Protein AF-A0A7K3HFU0-F1 (afdb_monomer_lite)

pLDDT: mean 81.73, std 8.93, range [51.88, 89.81]

Sequence (90 aa):
PAVETEPSTVAPGGTLRLRATGCDSRTGTASSPAFGRVRLEPGDLKAGHLFGSATVHLHARTGEHQVSVRCG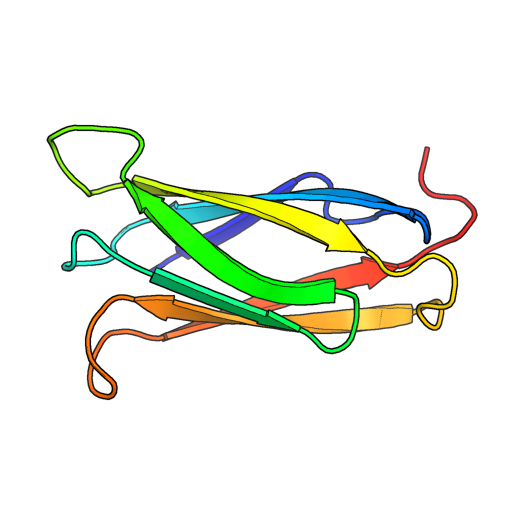RPEGRSAATRVTVSRDAV

Foldseek 3Di:
DDKDKVPLEAEAQGKIKIKDFPFPAQKKWKAKQQFGIDIWGQPDPVSRITMDMGGGHNPGDFAKIKIKMARDDPPTDIDIDIGGHDNPPD

Radius of gyration: 12.56 Å; chains: 1; bounding box: 31×18×36 Å

Secondary structure (DSSP, 8-state):
-EEEEESSEE-TT-EEEEEEE--SSS-EEEEETTTEEEEEEESSTT-SEEEEEEEPPTTPPSEEEEEEEEESSTTS-EEEEEEEE-TT--

Structure (mmCIF, N/CA/C/O backbone):
data_AF-A0A7K3HFU0-F1
#
_entry.id   AF-A0A7K3HFU0-F1
#
loop_
_atom_site.group_PDB
_atom_site.id
_atom_site.type_symbol
_atom_site.label_atom_id
_atom_site.label_alt_id
_atom_site.label_comp_id
_atom_site.label_asym_id
_atom_site.label_entity_id
_atom_site.label_seq_id
_atom_site.pdbx_PDB_ins_code
_atom_site.Cartn_x
_atom_site.Cartn_y
_atom_site.Cartn_z
_atom_site.occupancy
_atom_site.B_iso_or_equiv
_atom_site.auth_seq_id
_atom_site.auth_comp_id
_atom_site.auth_asym_id
_atom_site.auth_atom_id
_atom_site.pdbx_PDB_model_num
ATOM 1 N N . PRO A 1 1 ? 11.038 6.678 -6.006 1.00 72.06 1 PRO A N 1
ATOM 2 C CA . PRO A 1 1 ? 9.578 6.477 -6.076 1.00 72.06 1 PRO A CA 1
ATOM 3 C C . PRO A 1 1 ? 8.870 7.261 -4.969 1.00 72.06 1 PRO A C 1
ATOM 5 O O . PRO A 1 1 ? 9.350 7.266 -3.838 1.00 72.06 1 PRO A O 1
ATOM 8 N N . ALA A 1 2 ? 7.776 7.940 -5.303 1.00 80.06 2 ALA A N 1
ATOM 9 C CA . ALA A 1 2 ? 6.882 8.527 -4.310 1.00 80.06 2 ALA A CA 1
ATOM 10 C C . ALA A 1 2 ? 5.724 7.558 -4.063 1.00 80.06 2 ALA A C 1
ATOM 12 O O . ALA A 1 2 ? 5.316 6.838 -4.975 1.00 80.06 2 ALA A O 1
ATOM 13 N N . VAL A 1 3 ? 5.237 7.492 -2.828 1.00 84.12 3 VAL A N 1
ATOM 14 C CA . VAL A 1 3 ? 4.103 6.645 -2.459 1.00 84.12 3 VAL A CA 1
ATOM 15 C C . VAL A 1 3 ? 3.128 7.480 -1.664 1.00 84.12 3 VAL A C 1
ATOM 17 O O . VAL A 1 3 ? 3.492 8.090 -0.664 1.00 84.12 3 VAL A O 1
ATOM 20 N N . GLU A 1 4 ? 1.890 7.455 -2.116 1.00 85.75 4 GLU A N 1
ATOM 21 C CA . GLU A 1 4 ? 0.770 8.171 -1.542 1.00 85.75 4 GLU A CA 1
ATOM 22 C C . GLU A 1 4 ? -0.284 7.141 -1.136 1.00 85.75 4 GLU A C 1
ATOM 24 O O . GLU A 1 4 ? -0.544 6.164 -1.847 1.00 85.75 4 GLU A O 1
ATOM 29 N N . THR A 1 5 ? -0.864 7.340 0.041 1.00 85.69 5 THR A N 1
ATOM 30 C CA . THR A 1 5 ? -1.989 6.553 0.547 1.00 85.69 5 THR A CA 1
ATOM 31 C C . THR A 1 5 ? -3.166 7.476 0.729 1.00 85.69 5 THR A C 1
ATOM 33 O O . THR A 1 5 ? -3.051 8.467 1.449 1.00 85.69 5 THR A O 1
ATOM 36 N N . GLU A 1 6 ? -4.283 7.134 0.103 1.00 84.38 6 GLU A N 1
ATOM 37 C CA . GLU A 1 6 ? -5.498 7.922 0.181 1.00 84.38 6 GLU A CA 1
ATOM 38 C C . GLU A 1 6 ? -6.697 7.022 0.513 1.00 84.38 6 GLU A C 1
ATOM 40 O O . GLU A 1 6 ? -7.005 6.098 -0.251 1.00 84.38 6 GLU A O 1
ATOM 45 N N . PRO A 1 7 ? -7.361 7.250 1.657 1.00 81.88 7 PRO A N 1
ATOM 46 C CA . PRO A 1 7 ? -7.005 8.214 2.706 1.00 81.88 7 PRO A CA 1
ATOM 47 C C . PRO A 1 7 ? -5.736 7.806 3.489 1.00 81.88 7 PRO A C 1
ATOM 49 O O . PRO A 1 7 ? -5.377 6.629 3.562 1.00 81.88 7 PRO A O 1
ATOM 52 N N . SER A 1 8 ? -5.049 8.786 4.088 1.00 82.31 8 SER A N 1
ATOM 53 C CA . SER A 1 8 ? -3.923 8.549 5.012 1.00 82.31 8 SER A CA 1
ATOM 54 C C . SER A 1 8 ? -4.382 8.006 6.367 1.00 82.31 8 SER A C 1
ATOM 56 O O . SER A 1 8 ? -3.586 7.396 7.080 1.00 82.31 8 SER A O 1
ATOM 58 N N . THR A 1 9 ? -5.667 8.177 6.687 1.00 85.75 9 THR A N 1
ATOM 59 C CA . THR A 1 9 ? -6.323 7.623 7.871 1.00 85.75 9 THR A CA 1
ATOM 60 C C . THR A 1 9 ? -7.476 6.725 7.443 1.00 85.75 9 THR A C 1
ATOM 62 O O . THR A 1 9 ? -8.329 7.148 6.672 1.00 85.75 9 THR A O 1
ATOM 65 N N . VAL A 1 10 ? -7.521 5.488 7.931 1.00 88.25 10 VAL A N 1
ATOM 66 C CA . VAL A 1 10 ? -8.529 4.497 7.527 1.00 88.25 10 VAL A CA 1
ATOM 67 C C . VAL A 1 10 ? -9.053 3.725 8.734 1.00 88.25 10 VAL A C 1
ATOM 69 O O . VAL A 1 10 ? -8.310 3.428 9.672 1.00 88.25 10 VAL A O 1
ATOM 72 N N . ALA A 1 11 ? -10.338 3.383 8.715 1.00 87.38 11 ALA A N 1
ATOM 73 C CA . ALA A 1 11 ? -10.934 2.559 9.754 1.00 87.38 11 ALA A CA 1
ATOM 74 C C . ALA A 1 11 ? -10.516 1.089 9.618 1.00 87.38 11 ALA A C 1
ATOM 76 O O . ALA A 1 11 ? -10.260 0.618 8.506 1.00 87.38 11 ALA A O 1
ATOM 77 N N . PRO A 1 12 ? -10.463 0.319 10.719 1.00 86.69 12 PRO A N 1
ATOM 78 C CA . PRO A 1 12 ? -10.386 -1.135 10.631 1.00 86.69 12 PRO A CA 1
ATOM 79 C C . PRO A 1 12 ? -11.540 -1.681 9.774 1.00 86.69 12 PRO A C 1
ATOM 81 O O . PRO A 1 12 ? -12.699 -1.365 10.027 1.00 86.69 12 PRO A O 1
ATOM 84 N N . GLY A 1 13 ? -11.234 -2.479 8.747 1.00 87.06 13 GLY A N 1
ATOM 85 C CA . GLY A 1 13 ? -12.212 -2.926 7.741 1.00 87.06 13 GLY A CA 1
ATOM 86 C C . GLY A 1 13 ? -12.411 -1.964 6.563 1.00 87.06 13 GLY A C 1
ATOM 87 O O . GLY A 1 13 ? -13.051 -2.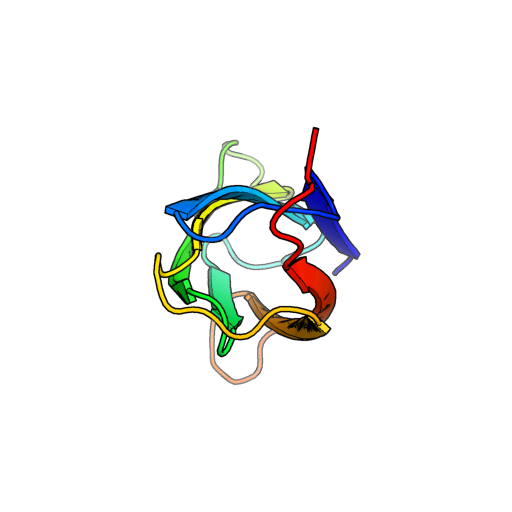327 5.579 1.00 87.06 13 GLY A O 1
ATOM 88 N N . GLY A 1 14 ? -11.844 -0.760 6.632 1.00 87.62 14 GLY A N 1
ATOM 89 C CA . GLY A 1 14 ? -11.846 0.208 5.546 1.00 87.62 14 GLY A CA 1
ATOM 90 C C . GLY A 1 14 ? -10.888 -0.181 4.421 1.00 87.62 14 GLY A C 1
ATOM 91 O O . GLY A 1 14 ? -9.944 -0.955 4.599 1.00 87.62 14 GLY A O 1
ATOM 92 N N . THR A 1 15 ? -11.126 0.383 3.241 1.00 88.44 15 THR A N 1
ATOM 93 C CA . THR A 1 15 ? -10.245 0.212 2.083 1.00 88.44 15 THR A CA 1
ATOM 94 C C . THR A 1 15 ? -9.469 1.497 1.851 1.00 88.44 15 THR A C 1
ATOM 96 O O . THR A 1 15 ? -10.059 2.570 1.794 1.00 88.44 15 THR A O 1
ATOM 99 N N . LEU A 1 16 ? -8.152 1.383 1.697 1.00 88.50 16 LEU A N 1
ATOM 100 C CA . LEU A 1 16 ? -7.282 2.488 1.312 1.00 88.50 16 LEU A CA 1
ATOM 101 C C . LEU A 1 16 ? -6.744 2.272 -0.104 1.00 88.50 16 LEU A C 1
ATOM 103 O O . LEU A 1 16 ? -6.502 1.139 -0.538 1.00 88.50 16 LEU A O 1
ATOM 107 N N . ARG A 1 17 ? -6.533 3.366 -0.832 1.00 88.88 17 ARG A N 1
ATOM 108 C CA . ARG A 1 17 ? -5.877 3.344 -2.139 1.00 88.88 17 ARG A CA 1
ATOM 109 C C . ARG A 1 17 ? -4.411 3.693 -1.964 1.00 88.88 17 ARG A C 1
ATOM 111 O O . ARG A 1 17 ? -4.049 4.627 -1.258 1.00 88.88 17 ARG A O 1
ATOM 118 N N . LEU A 1 18 ? -3.568 2.914 -2.619 1.00 88.12 18 LEU A N 1
ATOM 119 C CA . LEU A 1 18 ? -2.129 3.094 -2.679 1.00 88.12 18 LEU A CA 1
ATOM 120 C C . LEU A 1 18 ? -1.775 3.536 -4.086 1.00 88.12 18 LEU A C 1
ATOM 122 O O . LEU A 1 18 ? -2.126 2.867 -5.061 1.00 88.12 18 LEU A O 1
ATOM 126 N N . ARG A 1 19 ? -1.042 4.637 -4.182 1.00 86.88 19 ARG A N 1
ATOM 127 C CA . ARG A 1 19 ? -0.492 5.135 -5.432 1.00 86.88 19 ARG A CA 1
ATOM 128 C C . ARG A 1 19 ? 1.014 5.223 -5.293 1.00 86.88 19 ARG A C 1
ATOM 130 O O . ARG A 1 19 ? 1.522 5.959 -4.458 1.00 86.88 19 ARG A O 1
ATOM 137 N N . ALA A 1 20 ? 1.737 4.475 -6.110 1.00 85.00 20 ALA A N 1
ATOM 138 C CA . ALA A 1 20 ? 3.186 4.570 -6.193 1.00 85.00 20 ALA A CA 1
ATOM 139 C C . ALA A 1 20 ? 3.578 5.169 -7.542 1.00 85.00 20 ALA A C 1
ATOM 141 O O . ALA A 1 20 ? 3.086 4.739 -8.582 1.00 85.00 20 ALA A O 1
ATOM 142 N N . THR A 1 21 ? 4.460 6.161 -7.544 1.00 82.50 21 THR A N 1
ATOM 143 C CA . THR A 1 21 ? 4.909 6.855 -8.754 1.00 82.50 21 THR A CA 1
ATOM 144 C C . THR A 1 21 ? 6.428 6.800 -8.886 1.00 82.50 21 THR A C 1
ATOM 146 O O . THR A 1 21 ? 7.162 6.705 -7.896 1.00 82.50 21 THR A O 1
ATOM 149 N N . GLY A 1 22 ? 6.926 6.802 -10.124 1.00 74.25 22 GLY A N 1
ATOM 150 C CA . GLY A 1 22 ? 8.364 6.665 -10.388 1.00 74.25 22 GLY A CA 1
ATOM 151 C C . GLY A 1 22 ? 8.907 5.274 -10.037 1.00 74.25 22 GLY A C 1
ATOM 152 O O . GLY A 1 22 ? 10.039 5.143 -9.564 1.00 74.25 22 GLY A O 1
ATOM 153 N N . CYS A 1 23 ? 8.074 4.244 -10.204 1.00 72.81 23 CYS A N 1
ATOM 154 C CA . CYS A 1 23 ? 8.536 2.868 -10.299 1.00 72.81 23 CYS A CA 1
ATOM 155 C C . CYS A 1 23 ? 9.006 2.635 -11.741 1.00 72.81 23 CYS A C 1
ATOM 157 O O . CYS A 1 23 ? 8.196 2.640 -12.657 1.00 72.81 23 CYS A O 1
ATOM 159 N N . ASP A 1 24 ? 10.293 2.353 -11.946 1.00 70.38 24 ASP A N 1
ATOM 160 C CA . ASP A 1 24 ? 10.838 1.996 -13.272 1.00 70.38 24 ASP A CA 1
ATOM 161 C C . ASP A 1 24 ? 10.348 0.608 -13.762 1.00 70.38 24 ASP A C 1
ATOM 163 O O . ASP A 1 24 ? 10.728 0.116 -14.821 1.00 70.38 24 ASP A O 1
ATOM 167 N N . SER A 1 25 ? 9.504 -0.056 -12.967 1.00 71.88 25 SER A N 1
ATOM 168 C CA . SER A 1 25 ? 8.959 -1.388 -13.212 1.00 71.88 25 SER A CA 1
ATOM 169 C C . SER A 1 25 ? 7.439 -1.341 -13.285 1.00 71.88 25 SER A C 1
ATOM 171 O O . SER A 1 25 ? 6.784 -0.606 -12.550 1.00 71.88 25 SER A O 1
ATOM 173 N N . ARG A 1 26 ? 6.873 -2.196 -14.141 1.00 76.31 26 ARG A N 1
ATOM 174 C CA . ARG A 1 26 ? 5.423 -2.307 -14.358 1.00 76.31 26 ARG A CA 1
ATOM 175 C C . ARG A 1 26 ? 4.686 -3.089 -13.270 1.00 76.31 26 ARG A C 1
ATOM 177 O O . ARG A 1 26 ? 3.556 -3.489 -13.482 1.00 76.31 26 ARG A O 1
ATOM 184 N N . THR A 1 27 ? 5.320 -3.390 -12.146 1.00 79.31 27 THR A N 1
ATOM 185 C CA . THR A 1 27 ? 4.732 -4.219 -11.087 1.00 79.31 27 THR A CA 1
ATOM 186 C C . THR A 1 27 ? 5.224 -3.720 -9.747 1.00 79.31 27 THR A C 1
ATOM 188 O O . THR A 1 27 ? 6.399 -3.381 -9.633 1.00 79.31 27 THR A O 1
ATOM 191 N N . GLY A 1 28 ? 4.382 -3.739 -8.721 1.00 84.81 28 GLY A N 1
ATOM 192 C CA . GLY A 1 28 ? 4.788 -3.390 -7.363 1.00 84.81 28 GLY A CA 1
ATOM 193 C C . GLY A 1 28 ? 4.155 -4.310 -6.333 1.00 84.81 28 GLY A C 1
ATOM 194 O O . GLY A 1 28 ? 3.221 -5.053 -6.617 1.00 84.81 28 GLY A O 1
ATOM 195 N N . THR A 1 29 ? 4.688 -4.296 -5.121 1.00 88.19 29 THR A N 1
ATOM 196 C CA . THR A 1 29 ? 4.118 -5.006 -3.978 1.00 88.19 29 THR A CA 1
ATOM 197 C C . THR A 1 29 ? 4.128 -4.075 -2.781 1.00 88.19 29 THR A C 1
ATOM 199 O O . THR A 1 29 ? 5.188 -3.596 -2.387 1.00 88.19 29 THR A O 1
ATOM 202 N N . ALA A 1 30 ? 2.960 -3.822 -2.205 1.00 87.88 30 ALA A N 1
ATOM 203 C CA . ALA A 1 30 ? 2.822 -3.108 -0.946 1.00 87.88 30 ALA A CA 1
ATOM 204 C C . ALA A 1 30 ? 2.627 -4.112 0.192 1.00 87.88 30 ALA A C 1
ATOM 206 O O . ALA A 1 30 ? 1.926 -5.109 0.042 1.00 87.88 30 ALA A O 1
ATOM 207 N N . SER A 1 31 ? 3.256 -3.863 1.332 1.00 88.69 31 SER A N 1
ATOM 208 C CA . SER A 1 31 ? 3.160 -4.701 2.520 1.00 88.69 31 SER A CA 1
ATOM 209 C C . SER A 1 31 ? 3.035 -3.827 3.759 1.00 88.69 31 SER A C 1
ATOM 211 O O . SER A 1 31 ? 3.811 -2.890 3.942 1.00 88.69 31 SER A O 1
ATOM 213 N N . SER A 1 32 ? 2.085 -4.149 4.628 1.00 87.00 32 SER A N 1
ATOM 214 C CA . SER A 1 32 ? 1.857 -3.463 5.895 1.00 87.00 32 SER A CA 1
ATOM 215 C C . SER A 1 32 ? 1.279 -4.424 6.937 1.00 87.00 32 SER A C 1
ATOM 217 O O . SER A 1 32 ? 0.500 -5.304 6.577 1.00 87.00 32 SER A O 1
ATOM 219 N N . PRO A 1 33 ? 1.589 -4.258 8.233 1.00 84.69 33 PRO A N 1
ATOM 220 C CA . PRO A 1 33 ? 0.921 -5.005 9.299 1.00 84.69 33 PRO A CA 1
ATOM 221 C C . PRO A 1 33 ? -0.592 -4.729 9.396 1.00 84.69 33 PRO A C 1
ATOM 223 O O . PRO A 1 33 ? -1.313 -5.549 9.955 1.00 84.69 33 PRO A O 1
ATOM 226 N N . ALA A 1 34 ? -1.091 -3.622 8.831 1.00 84.56 34 ALA A N 1
ATOM 227 C CA . ALA A 1 34 ? -2.514 -3.269 8.862 1.00 84.56 34 ALA A CA 1
ATOM 228 C C . ALA A 1 34 ? -3.395 -4.105 7.911 1.00 84.56 34 ALA A C 1
ATOM 230 O O . ALA A 1 34 ? -4.563 -4.343 8.213 1.00 84.56 34 ALA A O 1
ATOM 231 N N . PHE A 1 35 ? -2.858 -4.533 6.765 1.00 86.62 35 PHE A N 1
ATOM 232 C CA . PHE A 1 35 ? -3.611 -5.197 5.684 1.00 86.62 35 PHE A CA 1
ATOM 233 C C . PHE A 1 35 ? -2.887 -6.404 5.059 1.00 86.62 35 PHE A C 1
ATOM 235 O O . PHE A 1 35 ? -3.386 -7.026 4.123 1.00 86.62 35 PHE A O 1
ATOM 242 N N . GLY A 1 36 ? -1.676 -6.721 5.517 1.00 87.31 36 GLY A N 1
ATOM 243 C CA . GLY A 1 36 ? -0.843 -7.770 4.941 1.00 87.31 36 GLY A CA 1
ATOM 244 C C . GLY A 1 36 ? -0.105 -7.306 3.687 1.00 87.31 36 GLY A C 1
ATOM 245 O O . GLY A 1 36 ? 0.529 -6.253 3.678 1.00 87.31 36 GLY A O 1
ATOM 246 N N . ARG A 1 37 ? -0.127 -8.113 2.624 1.00 89.00 37 ARG A N 1
ATOM 247 C CA . ARG A 1 37 ? 0.615 -7.866 1.380 1.00 89.00 37 ARG A CA 1
ATOM 248 C C . ARG A 1 37 ? -0.343 -7.804 0.197 1.00 89.00 37 ARG A C 1
ATOM 250 O O . ARG A 1 37 ? -1.090 -8.749 -0.027 1.00 89.00 37 ARG A O 1
ATOM 257 N N . VAL A 1 38 ? -0.247 -6.746 -0.599 1.00 89.12 38 VAL A N 1
ATOM 258 C CA . VAL A 1 38 ? -1.030 -6.550 -1.823 1.00 89.12 38 VAL A CA 1
ATOM 259 C C . VAL A 1 38 ? -0.112 -6.286 -3.011 1.00 89.12 38 VAL A C 1
ATOM 261 O O . VAL A 1 38 ? 0.976 -5.721 -2.870 1.00 89.12 38 VAL A O 1
ATOM 264 N N . ARG A 1 39 ? -0.534 -6.709 -4.202 1.00 86.12 39 ARG A N 1
ATOM 265 C CA . ARG A 1 39 ? 0.150 -6.350 -5.448 1.00 86.12 39 ARG A CA 1
ATOM 266 C C . ARG A 1 39 ? -0.375 -5.013 -5.957 1.00 86.12 39 ARG A C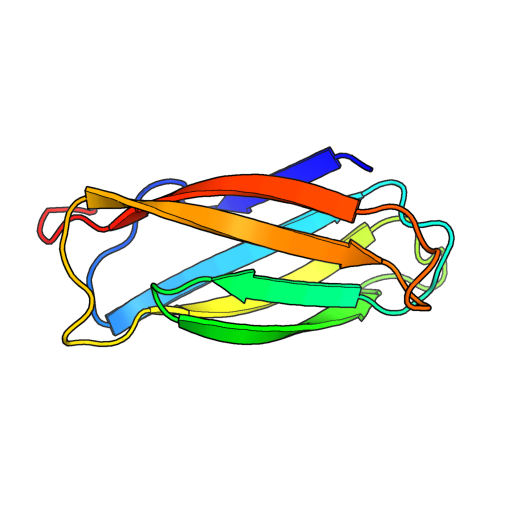 1
ATOM 268 O O . ARG A 1 39 ? -1.557 -4.718 -5.832 1.00 86.12 39 ARG A O 1
ATOM 275 N N . LEU A 1 40 ? 0.539 -4.216 -6.494 1.00 85.38 40 LEU A N 1
ATOM 276 C CA . LEU A 1 40 ? 0.239 -2.977 -7.192 1.00 85.38 40 LEU A CA 1
ATOM 277 C C . LEU A 1 40 ? 0.370 -3.231 -8.689 1.00 85.38 40 LEU A C 1
ATOM 279 O O . LEU A 1 40 ? 1.366 -3.813 -9.141 1.00 85.38 40 LEU A O 1
ATOM 283 N N . GLU A 1 41 ? -0.608 -2.749 -9.436 1.00 82.31 41 GLU A N 1
ATOM 284 C CA . GLU A 1 41 ? -0.702 -2.909 -10.878 1.00 82.31 41 GLU A CA 1
ATOM 285 C C . GLU A 1 41 ? -0.594 -1.541 -11.563 1.00 82.31 41 GLU A C 1
ATOM 287 O O . GLU A 1 41 ? -1.017 -0.522 -11.010 1.00 82.31 41 GLU A O 1
ATOM 292 N N . PRO A 1 42 ? 0.027 -1.469 -12.746 1.00 79.06 42 PRO A N 1
ATOM 293 C CA . PRO A 1 42 ? 0.144 -0.228 -13.489 1.00 79.06 42 PRO A CA 1
ATOM 294 C C . PRO A 1 42 ? -1.233 0.135 -14.042 1.00 79.06 42 PRO A C 1
ATOM 296 O O . PRO A 1 42 ? -1.809 -0.616 -14.823 1.00 79.06 42 PRO A O 1
ATOM 299 N N . GLY A 1 43 ? -1.750 1.298 -13.645 1.00 68.44 43 GLY A N 1
ATOM 300 C CA . GLY A 1 43 ? -3.035 1.794 -14.156 1.00 68.44 43 GLY A CA 1
ATOM 301 C C . GLY A 1 43 ? -2.948 2.326 -15.587 1.00 68.44 43 GLY A C 1
ATOM 302 O O . GLY A 1 43 ? -3.968 2.481 -16.243 1.00 68.44 43 GLY A O 1
ATOM 303 N N . ASP A 1 44 ? -1.729 2.576 -16.074 1.00 66.75 44 ASP A N 1
ATOM 304 C CA . ASP A 1 44 ? -1.458 3.148 -17.390 1.00 66.75 44 ASP A CA 1
ATOM 305 C C . ASP A 1 44 ? -0.344 2.400 -18.126 1.00 66.75 44 ASP A C 1
ATOM 307 O O . ASP A 1 44 ? 0.625 1.924 -17.528 1.00 66.75 44 ASP A O 1
ATOM 311 N N . LEU A 1 45 ? -0.417 2.415 -19.462 1.00 59.03 45 LEU A N 1
ATOM 312 C CA . LEU A 1 45 ? 0.585 1.840 -20.376 1.00 59.03 45 LEU A CA 1
ATOM 313 C C . LEU A 1 45 ? 1.999 2.413 -20.176 1.00 59.03 45 LEU A C 1
ATOM 315 O O . LEU A 1 45 ? 2.989 1.754 -20.494 1.00 59.03 45 LEU A O 1
ATOM 319 N N . LYS A 1 46 ? 2.104 3.629 -19.620 1.00 60.69 46 LYS A N 1
ATOM 320 C CA . LYS A 1 46 ? 3.384 4.270 -19.286 1.00 60.69 46 LYS A CA 1
ATOM 321 C C . LYS A 1 46 ? 4.056 3.679 -18.044 1.00 60.69 46 LYS A C 1
ATOM 323 O O .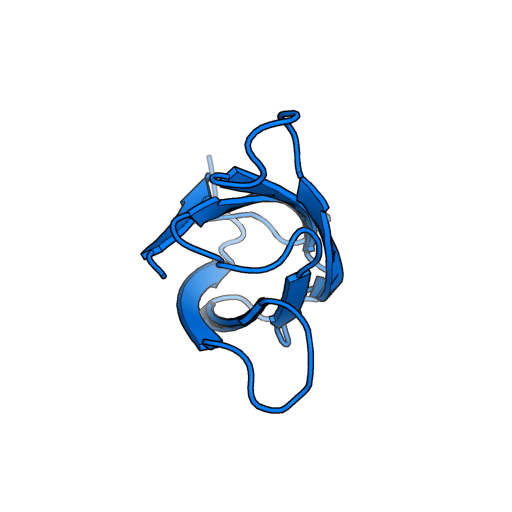 LYS A 1 46 ? 5.221 3.981 -17.818 1.00 60.69 46 LYS A O 1
ATOM 328 N N . ALA A 1 47 ? 3.346 2.888 -17.231 1.00 61.47 47 ALA A N 1
ATOM 329 C CA . ALA A 1 47 ? 3.822 2.315 -15.967 1.00 61.47 47 ALA A CA 1
ATOM 330 C C . ALA A 1 47 ? 4.468 3.315 -14.982 1.00 61.47 47 ALA A C 1
ATOM 332 O O . ALA A 1 47 ? 5.101 2.910 -14.013 1.00 61.47 47 ALA A O 1
ATOM 333 N N . GLY A 1 48 ? 4.281 4.623 -15.192 1.00 66.69 48 GLY A N 1
ATOM 334 C CA . GLY A 1 48 ? 4.800 5.668 -14.307 1.00 66.69 48 GLY A CA 1
ATOM 335 C C . GLY A 1 48 ? 4.046 5.753 -12.979 1.00 66.69 48 GLY A C 1
ATOM 336 O O . GLY A 1 48 ? 4.582 6.288 -12.006 1.00 66.69 48 GLY A O 1
ATOM 337 N N . HIS A 1 49 ? 2.830 5.194 -12.937 1.00 78.44 49 HIS A N 1
ATOM 338 C CA . HIS A 1 49 ? 1.953 5.144 -11.773 1.00 78.44 49 HIS A CA 1
ATOM 339 C C . HIS A 1 49 ? 1.437 3.715 -11.572 1.00 78.44 49 HIS A C 1
ATOM 341 O O . HIS A 1 49 ? 0.763 3.152 -12.438 1.00 78.44 49 HIS A O 1
ATOM 347 N N . LEU A 1 50 ? 1.757 3.135 -10.421 1.00 84.56 50 LEU A N 1
ATOM 348 C CA . LEU A 1 50 ? 1.167 1.898 -9.940 1.00 84.56 50 LEU A CA 1
ATOM 349 C C . LEU A 1 50 ? 0.045 2.239 -8.969 1.00 84.56 50 LEU A C 1
ATOM 351 O O . LEU A 1 50 ? 0.217 3.068 -8.073 1.00 84.56 50 LEU A O 1
ATOM 355 N N . PHE A 1 51 ? -1.079 1.564 -9.132 1.00 86.00 51 PHE A N 1
ATOM 356 C CA . PHE A 1 51 ? -2.228 1.668 -8.257 1.00 86.00 51 PHE A CA 1
ATOM 357 C C . PHE A 1 51 ? -2.446 0.337 -7.553 1.00 86.00 51 PHE A C 1
ATOM 359 O O . PHE A 1 51 ? -2.188 -0.738 -8.092 1.00 86.00 51 PHE A O 1
ATOM 366 N N . GLY A 1 52 ? -2.939 0.406 -6.329 1.00 86.00 52 GLY A N 1
ATOM 367 C CA . GLY A 1 52 ? -3.443 -0.759 -5.632 1.00 86.00 52 GLY A CA 1
ATOM 368 C C . GLY A 1 52 ? -4.437 -0.363 -4.570 1.00 86.00 52 GLY A C 1
ATOM 369 O O . GLY A 1 52 ? -4.548 0.796 -4.177 1.00 86.00 52 GLY A O 1
ATOM 370 N N . SER A 1 53 ? -5.202 -1.344 -4.131 1.00 88.50 53 SER A N 1
ATOM 371 C CA . SER A 1 53 ? -6.190 -1.186 -3.075 1.00 88.50 53 SER A CA 1
ATOM 372 C C . SER A 1 53 ? -5.825 -2.158 -1.971 1.00 88.50 53 SER A C 1
ATOM 374 O O . SER A 1 53 ? -5.516 -3.317 -2.245 1.00 88.50 53 SER A O 1
ATOM 376 N N . ALA A 1 54 ? -5.815 -1.678 -0.736 1.00 87.06 54 ALA A N 1
ATOM 377 C CA . ALA A 1 54 ? -5.568 -2.511 0.423 1.00 87.06 54 ALA A CA 1
ATOM 378 C C . ALA A 1 54 ? -6.723 -2.373 1.403 1.00 87.06 54 ALA A C 1
ATOM 380 O O . ALA A 1 54 ? -7.105 -1.267 1.782 1.00 87.06 54 ALA A O 1
ATOM 381 N N . THR A 1 55 ? -7.270 -3.508 1.815 1.00 89.62 55 THR A N 1
ATOM 382 C CA . THR A 1 55 ? -8.317 -3.560 2.830 1.00 89.62 55 THR A CA 1
ATOM 383 C C . THR A 1 55 ? -7.670 -3.797 4.183 1.00 89.62 55 THR A C 1
ATOM 385 O O . THR A 1 55 ? -6.989 -4.802 4.386 1.00 89.62 55 THR A O 1
ATOM 388 N N . VAL A 1 56 ? -7.864 -2.863 5.109 1.00 89.25 56 VAL A N 1
ATOM 389 C CA . VAL A 1 56 ? -7.359 -2.986 6.477 1.00 89.25 56 VAL A CA 1
ATOM 390 C C . VAL A 1 56 ? -8.122 -4.081 7.202 1.00 89.25 56 VAL A C 1
ATOM 392 O O . VAL A 1 56 ? -9.342 -4.184 7.092 1.00 89.25 56 VAL A O 1
ATOM 395 N N . HIS A 1 57 ? -7.415 -4.900 7.977 1.00 88.75 57 HIS A N 1
ATOM 396 C CA . HIS A 1 57 ? -8.056 -5.927 8.787 1.00 88.75 57 HIS A CA 1
ATOM 397 C C . HIS A 1 57 ? -9.058 -5.298 9.769 1.00 88.75 57 HIS A C 1
ATOM 399 O O . HIS A 1 57 ? -8.750 -4.307 10.428 1.00 88.75 57 HIS A O 1
ATOM 405 N N . LEU A 1 58 ? -10.234 -5.914 9.942 1.00 85.12 58 LEU A N 1
ATOM 406 C CA . LEU A 1 58 ? -11.222 -5.478 10.946 1.00 85.12 58 LEU A CA 1
ATOM 407 C C . LEU A 1 58 ? -10.648 -5.435 12.374 1.00 85.12 58 LEU A C 1
ATOM 409 O O . LEU A 1 58 ? -11.068 -4.626 13.193 1.00 85.12 58 LEU A O 1
ATOM 413 N N . HIS A 1 59 ? -9.658 -6.284 12.655 1.00 84.38 59 HIS A N 1
ATOM 414 C CA . HIS A 1 59 ? -8.960 -6.361 13.940 1.00 84.38 59 HIS A CA 1
ATOM 415 C C . HIS A 1 59 ? -7.572 -5.700 13.903 1.00 84.38 59 HIS A C 1
ATOM 417 O O . HIS A 1 59 ? -6.734 -5.977 14.764 1.00 84.38 59 HIS A O 1
ATOM 423 N N . ALA A 1 60 ? -7.291 -4.856 12.903 1.00 83.50 60 ALA A N 1
ATOM 424 C CA . ALA A 1 60 ? -6.055 -4.087 12.873 1.00 83.50 60 ALA A CA 1
ATOM 425 C C . ALA A 1 60 ? -5.972 -3.195 14.119 1.00 83.50 60 ALA A C 1
ATOM 427 O O . ALA A 1 60 ? -6.949 -2.554 14.516 1.00 83.50 60 ALA A O 1
ATOM 428 N N . ARG A 1 61 ? -4.792 -3.156 14.749 1.00 84.88 61 ARG A N 1
ATOM 429 C CA . ARG A 1 61 ? -4.552 -2.247 15.875 1.00 84.88 61 ARG A CA 1
ATOM 430 C C . ARG A 1 61 ? -4.700 -0.810 15.390 1.00 84.88 61 ARG A C 1
ATOM 432 O O . ARG A 1 61 ? -4.187 -0.477 14.329 1.00 84.88 61 ARG A O 1
ATOM 439 N N . THR A 1 62 ? -5.366 0.040 16.155 1.00 87.06 62 THR A N 1
ATOM 440 C CA . THR A 1 62 ? -5.379 1.476 15.868 1.00 87.06 62 THR A CA 1
ATOM 441 C C . THR A 1 62 ? -4.002 2.080 16.150 1.00 87.06 62 THR A C 1
ATOM 443 O O . THR A 1 62 ? -3.339 1.671 17.104 1.00 87.06 62 THR A O 1
ATOM 446 N N . GLY A 1 63 ? -3.566 3.028 15.325 1.00 87.38 63 GLY A N 1
A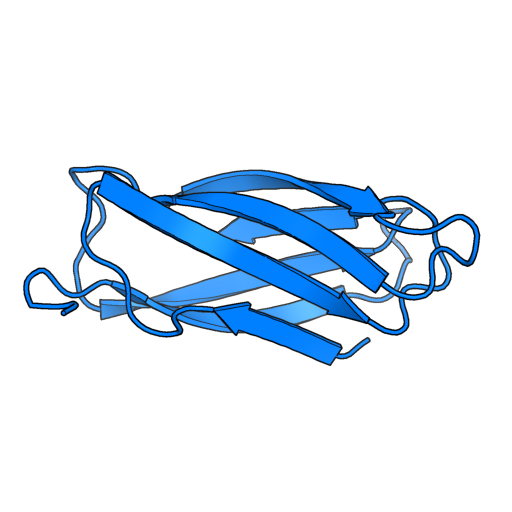TOM 447 C CA . GLY A 1 63 ? -2.251 3.669 15.401 1.00 87.38 63 GLY A CA 1
ATOM 448 C C . GLY A 1 63 ? -1.598 3.843 14.030 1.00 87.38 63 GLY A C 1
ATOM 449 O O . GLY A 1 63 ? -2.191 3.515 13.004 1.00 87.38 63 GLY A O 1
ATOM 450 N N . GLU A 1 64 ? -0.372 4.361 14.005 1.00 89.62 64 GLU A N 1
ATOM 451 C CA . GLU A 1 64 ? 0.410 4.458 12.771 1.00 89.62 64 GLU A CA 1
ATOM 452 C C . GLU A 1 64 ? 0.962 3.090 12.356 1.00 89.62 64 GLU A C 1
ATOM 454 O O . GLU A 1 64 ? 1.635 2.401 13.125 1.00 89.62 64 GLU A O 1
ATOM 459 N N . HIS A 1 65 ? 0.726 2.721 11.101 1.00 88.12 65 HIS A N 1
ATOM 460 C CA . HIS A 1 65 ? 1.275 1.535 10.462 1.00 88.12 65 HIS A CA 1
ATOM 461 C C . HIS A 1 65 ? 2.178 1.938 9.316 1.00 88.12 65 HIS A C 1
ATOM 463 O O . HIS A 1 65 ? 1.792 2.678 8.411 1.00 88.12 65 HIS A O 1
ATOM 469 N N . GLN A 1 66 ? 3.390 1.397 9.316 1.00 89.75 66 GLN A N 1
ATOM 470 C CA . GLN A 1 66 ? 4.288 1.579 8.191 1.00 89.75 66 GLN A CA 1
ATOM 471 C C . GLN A 1 66 ? 3.818 0.721 7.012 1.00 89.75 66 GLN A C 1
ATOM 473 O O . GLN A 1 66 ? 3.551 -0.476 7.143 1.00 89.75 66 GLN A O 1
ATOM 478 N N . VAL A 1 67 ? 3.740 1.334 5.841 1.00 89.19 67 VAL A N 1
ATOM 479 C CA . VAL A 1 67 ? 3.459 0.667 4.577 1.00 89.19 67 VAL A CA 1
ATOM 480 C C . VAL A 1 67 ? 4.729 0.679 3.751 1.00 89.19 67 VAL A C 1
ATOM 482 O O . VAL A 1 67 ? 5.227 1.733 3.370 1.00 89.19 67 VAL A O 1
ATOM 485 N N . SER A 1 68 ? 5.257 -0.503 3.469 1.00 88.88 68 SER A N 1
ATOM 486 C CA . SER A 1 68 ? 6.439 -0.672 2.630 1.00 88.88 68 SER A CA 1
ATOM 487 C C . SER A 1 68 ? 6.002 -1.068 1.231 1.00 88.88 68 SER A C 1
ATOM 489 O O . SER A 1 68 ? 5.372 -2.105 1.042 1.00 88.88 68 SER A O 1
ATOM 491 N N . VAL A 1 69 ? 6.343 -0.254 0.244 1.00 87.31 69 VAL A N 1
ATOM 492 C CA . VAL A 1 69 ? 6.084 -0.511 -1.167 1.00 87.31 69 VAL A CA 1
ATOM 493 C C . VAL A 1 69 ? 7.393 -0.809 -1.868 1.00 87.31 69 VAL A C 1
ATOM 495 O O . VAL A 1 69 ? 8.354 -0.049 -1.790 1.00 87.31 69 VAL A O 1
ATOM 498 N N . ARG A 1 70 ? 7.423 -1.914 -2.599 1.00 86.62 70 ARG A N 1
ATOM 499 C CA . ARG A 1 70 ? 8.557 -2.328 -3.413 1.00 86.62 70 ARG A CA 1
ATOM 500 C C . ARG A 1 70 ? 8.136 -2.357 -4.873 1.00 86.62 70 ARG A C 1
ATOM 502 O O . ARG A 1 70 ? 7.191 -3.058 -5.227 1.00 86.62 70 ARG A O 1
ATOM 509 N N . CYS A 1 71 ? 8.827 -1.598 -5.714 1.00 82.12 71 CYS A N 1
ATOM 510 C CA . CYS A 1 71 ? 8.639 -1.635 -7.157 1.00 82.12 71 CYS A CA 1
ATOM 511 C C . CYS A 1 71 ? 9.472 -2.793 -7.743 1.00 82.12 71 CYS A C 1
ATOM 513 O O . CYS A 1 71 ? 10.689 -2.814 -7.581 1.00 82.12 71 CYS A O 1
ATOM 515 N N . GLY A 1 72 ? 8.850 -3.726 -8.460 1.00 76.31 72 GLY A N 1
ATOM 516 C CA . GLY A 1 72 ? 9.537 -4.689 -9.325 1.00 76.31 72 GLY A CA 1
ATOM 517 C C . GLY A 1 72 ? 10.303 -5.801 -8.604 1.00 76.31 72 GLY A C 1
ATOM 518 O O . GLY A 1 72 ? 9.795 -6.433 -7.677 1.00 76.31 72 GLY A O 1
ATOM 519 N N . ARG A 1 73 ? 11.517 -6.093 -9.098 1.00 63.50 73 ARG A N 1
ATOM 520 C CA . ARG A 1 73 ? 12.421 -7.125 -8.556 1.00 63.50 73 ARG A CA 1
ATOM 521 C C . ARG A 1 73 ? 12.908 -6.749 -7.143 1.00 63.50 73 ARG A C 1
ATOM 523 O O . ARG A 1 73 ? 12.841 -5.582 -6.776 1.00 63.50 73 ARG A O 1
ATOM 530 N N . PRO A 1 74 ? 13.422 -7.699 -6.341 1.00 58.56 74 PRO A N 1
ATOM 531 C CA . PRO A 1 74 ? 13.930 -7.432 -4.988 1.00 58.56 74 PRO A CA 1
ATOM 532 C C . PRO A 1 74 ? 14.994 -6.319 -4.876 1.00 58.56 74 PRO A C 1
ATOM 534 O O . PRO A 1 74 ? 15.080 -5.698 -3.820 1.00 58.56 74 PRO A O 1
ATOM 537 N N . GLU A 1 75 ? 15.731 -6.014 -5.948 1.00 63.28 75 GLU A N 1
ATOM 538 C CA . GLU A 1 75 ? 16.682 -4.883 -6.023 1.00 63.28 75 GLU A CA 1
ATOM 539 C C . GLU A 1 75 ? 16.071 -3.582 -6.575 1.00 63.28 75 GLU A C 1
ATOM 541 O O . GLU A 1 75 ? 16.752 -2.579 -6.770 1.00 63.28 75 GLU A O 1
ATOM 546 N N . GLY A 1 76 ? 14.770 -3.586 -6.856 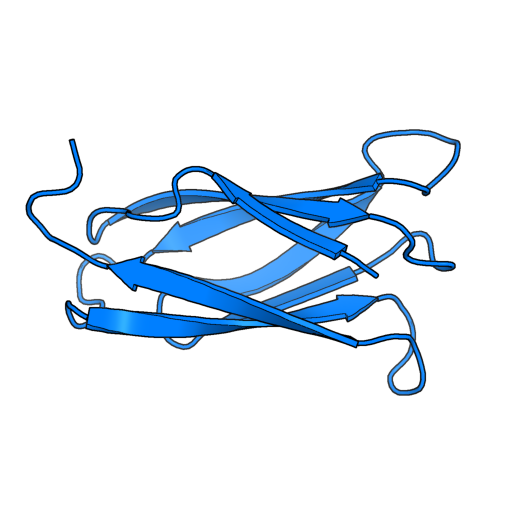1.00 66.31 76 GLY A N 1
ATOM 547 C CA . GLY A 1 76 ? 14.051 -2.423 -7.343 1.00 66.31 76 GLY A CA 1
ATOM 548 C C . GLY A 1 76 ? 13.842 -1.366 -6.263 1.00 66.31 76 GLY A C 1
ATOM 549 O O . GLY A 1 76 ? 13.937 -1.616 -5.054 1.00 66.31 76 GLY A O 1
ATOM 550 N N . ARG A 1 77 ? 13.526 -0.146 -6.711 1.00 78.25 77 ARG A N 1
ATOM 551 C CA . ARG A 1 77 ? 13.281 0.978 -5.806 1.00 78.25 77 ARG A CA 1
ATOM 552 C C . ARG A 1 77 ? 12.175 0.620 -4.812 1.00 78.25 77 ARG A C 1
ATOM 554 O O . ARG A 1 77 ? 11.106 0.144 -5.190 1.00 78.25 77 ARG A O 1
ATOM 561 N N . SER A 1 78 ? 12.434 0.890 -3.541 1.00 81.88 78 SER A N 1
ATOM 562 C CA . SER A 1 78 ? 11.463 0.724 -2.463 1.00 81.88 78 SER A CA 1
ATOM 563 C C . SER A 1 78 ? 11.123 2.093 -1.879 1.00 81.88 78 SER A C 1
ATOM 565 O O . SER A 1 78 ? 11.953 3.000 -1.892 1.00 81.88 78 SER A O 1
ATOM 567 N N . ALA A 1 79 ? 9.899 2.255 -1.403 1.00 85.31 79 ALA A N 1
ATOM 568 C CA . ALA A 1 79 ? 9.439 3.426 -0.674 1.00 85.31 79 ALA A CA 1
ATOM 569 C C . ALA A 1 79 ? 8.647 2.973 0.547 1.00 85.31 79 ALA A C 1
ATOM 571 O O . ALA A 1 79 ? 8.022 1.915 0.542 1.00 85.31 79 ALA A O 1
ATOM 572 N N . ALA A 1 80 ? 8.678 3.783 1.593 1.00 86.12 80 ALA A N 1
ATOM 573 C CA . ALA A 1 80 ? 7.869 3.576 2.776 1.00 86.12 80 ALA A CA 1
ATOM 574 C C . ALA A 1 80 ? 6.975 4.796 2.970 1.00 86.12 80 ALA A C 1
ATOM 576 O O . ALA A 1 80 ? 7.415 5.926 2.774 1.00 86.12 80 ALA A O 1
ATOM 577 N N . THR A 1 81 ? 5.732 4.555 3.356 1.00 88.31 81 THR A N 1
ATOM 578 C CA . THR A 1 81 ? 4.814 5.589 3.829 1.00 88.31 81 THR A CA 1
ATOM 579 C C . THR A 1 81 ? 4.187 5.141 5.144 1.00 88.31 81 THR A C 1
ATOM 581 O O . THR A 1 81 ? 4.417 4.016 5.600 1.00 88.31 81 THR A O 1
ATOM 584 N N . ARG A 1 82 ? 3.433 6.021 5.791 1.00 89.06 82 ARG A N 1
ATOM 585 C CA . ARG A 1 82 ? 2.707 5.724 7.025 1.00 89.06 82 ARG A CA 1
ATOM 586 C C . ARG A 1 82 ? 1.224 5.918 6.775 1.00 89.06 82 ARG A C 1
ATOM 588 O O . ARG A 1 82 ? 0.829 6.882 6.130 1.00 89.06 82 ARG A O 1
ATOM 595 N N . VAL A 1 83 ? 0.430 4.987 7.284 1.00 88.81 83 VAL A N 1
ATOM 596 C CA . VAL A 1 83 ? -1.028 5.080 7.298 1.00 88.81 83 VAL A CA 1
ATOM 597 C C . VAL A 1 83 ? -1.495 4.993 8.740 1.00 88.81 83 VAL A C 1
ATOM 599 O O . VAL A 1 83 ? -1.009 4.162 9.505 1.00 88.81 83 VAL A O 1
ATOM 602 N N . THR A 1 84 ? -2.435 5.840 9.122 1.00 89.81 84 THR A N 1
ATOM 603 C CA . THR A 1 84 ? -3.023 5.821 10.456 1.00 89.81 84 THR A CA 1
ATOM 604 C C . THR A 1 84 ? -4.282 4.974 10.422 1.00 89.81 84 THR A C 1
ATOM 606 O O . THR A 1 84 ? -5.212 5.238 9.667 1.00 89.81 84 THR A O 1
ATOM 609 N N . VAL A 1 85 ? -4.340 3.936 11.247 1.00 88.94 85 VAL A N 1
ATOM 610 C CA . VAL A 1 85 ? -5.572 3.175 11.448 1.00 88.94 85 VAL A CA 1
ATOM 611 C C . VAL A 1 85 ? -6.303 3.780 12.636 1.00 88.94 85 VAL A C 1
ATOM 613 O O . VAL A 1 85 ? -5.804 3.729 13.759 1.00 88.94 85 VAL A O 1
ATOM 616 N N . SER A 1 86 ? -7.478 4.356 12.407 1.00 86.38 86 SER A N 1
ATOM 617 C CA . SER A 1 86 ? -8.307 4.942 13.464 1.00 86.38 86 SER A CA 1
ATOM 618 C C . SER A 1 86 ? -9.755 4.523 13.284 1.00 86.38 86 SER A C 1
ATOM 620 O O . SER A 1 86 ? -10.268 4.565 12.174 1.00 86.38 86 SER A O 1
ATOM 622 N N . ARG A 1 87 ? -10.432 4.134 14.370 1.00 77.56 87 ARG A N 1
ATOM 623 C CA . ARG A 1 87 ? -11.869 3.804 14.328 1.00 77.56 87 ARG A CA 1
ATOM 624 C C . ARG A 1 87 ? -12.744 5.024 14.019 1.00 77.56 87 ARG A C 1
ATOM 626 O O . ARG A 1 87 ? -13.866 4.837 13.572 1.00 77.56 87 ARG A O 1
ATOM 633 N N . ASP A 1 88 ? -12.193 6.223 14.191 1.00 74.56 88 ASP A N 1
ATOM 634 C CA . ASP A 1 88 ? -12.812 7.512 13.876 1.00 74.56 88 ASP A CA 1
ATOM 635 C C . ASP A 1 88 ? -12.385 8.053 12.500 1.00 74.56 88 ASP A C 1
ATOM 637 O O . ASP A 1 88 ? -12.432 9.257 12.264 1.00 74.56 88 ASP A O 1
ATOM 641 N N . ALA A 1 89 ? -11.882 7.201 11.599 1.00 62.59 89 ALA A N 1
ATOM 642 C CA . ALA A 1 89 ? -11.629 7.627 10.225 1.00 62.59 89 ALA A CA 1
ATOM 643 C C . ALA A 1 89 ? -12.973 7.962 9.551 1.00 62.59 89 ALA A C 1
ATOM 645 O O . ALA A 1 89 ? -13.811 7.072 9.395 1.00 62.59 89 ALA A O 1
ATOM 646 N N . VAL A 1 90 ? -13.162 9.244 9.225 1.00 51.88 90 VAL A N 1
ATOM 647 C CA . VAL A 1 90 ? -14.374 9.832 8.622 1.00 51.88 90 VAL A CA 1
ATOM 648 C C . VAL A 1 90 ? -14.388 9.637 7.113 1.00 51.88 90 VAL A C 1
ATOM 650 O O . VAL A 1 90 ? -13.330 9.880 6.488 1.00 51.88 90 VAL A O 1
#